Protein AF-A0A1B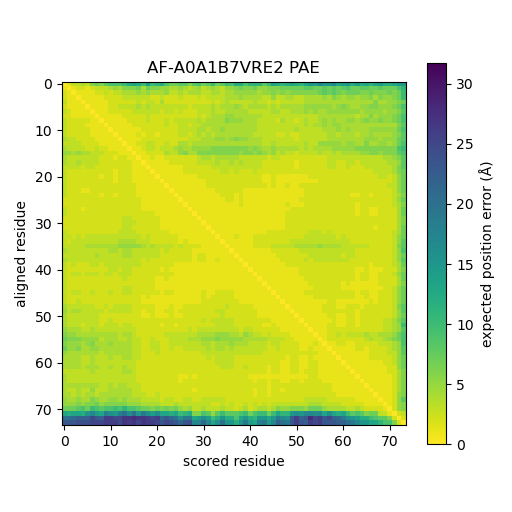7VRE2-F1 (afdb_monomer)

Nearest PDB structures (foldseek):
  3ro2-assembly1_A  TM=9.203E-01  e=2.084E-03  Mus musculus
  3sf4-assembly1_A  TM=9.267E-01  e=2.206E-03  Homo sapiens
  2n8i-assembly1_A  TM=9.573E-01  e=4.637E-03  synthetic construct
  4a1s-assembly1_B  TM=9.325E-01  e=4.910E-03  Drosophila melanogaster
  3sf4-assembly3_C  TM=9.268E-01  e=3.907E-03  Homo sapiens

Foldseek 3Di:
DLVVLVVQQVVCVVVVPLVSNLVSLQVNLVVCVVVVVLVSSLVSLVVSQVSCVVVVPVVSNVSSVVSNVVSPND

InterPro domains:
  IPR011990 Tetratricopeptide-like helical domain superfamily [G3DSA:1.25.40.10] (1-71)
  IPR011990 Tetratricopeptide-like helical domain superfamily [SSF48452] (1-67)
  IPR019734 Tetratricopeptide repeat [PS50005] (22-55)
  IPR019734 Tetratricopeptide repeat [SM00028] (22-55)

Mean predicted aligned error: 3.17 Å

Radius of gyration: 11.6 Å; Cα contacts (8 Å, |Δi|>4): 79; chains: 1; bounding box: 28×18×35 Å

Structure (mmCIF, N/CA/C/O backbone):
data_AF-A0A1B7VRE2-F1
#
_entry.id   AF-A0A1B7VRE2-F1
#
loop_
_atom_site.group_PDB
_atom_site.id
_atom_site.type_symbol
_atom_site.label_atom_id
_atom_site.label_alt_id
_atom_site.label_comp_id
_atom_site.label_asym_id
_atom_site.label_entity_id
_atom_site.label_seq_id
_atom_site.pdbx_PDB_ins_code
_atom_site.Cartn_x
_atom_site.Cartn_y
_atom_site.Cartn_z
_atom_site.occupancy
_atom_site.B_iso_or_equiv
_atom_site.auth_seq_id
_atom_site.auth_comp_id
_atom_site.auth_asym_id
_atom_site.auth_atom_id
_atom_site.pdbx_PDB_model_num
ATOM 1 N N . ALA A 1 1 ? -14.045 4.744 -5.176 1.00 76.50 1 ALA A N 1
ATOM 2 C CA . ALA A 1 1 ? -12.571 4.628 -5.250 1.00 76.50 1 ALA A CA 1
ATOM 3 C C . ALA A 1 1 ? -12.132 3.167 -5.149 1.0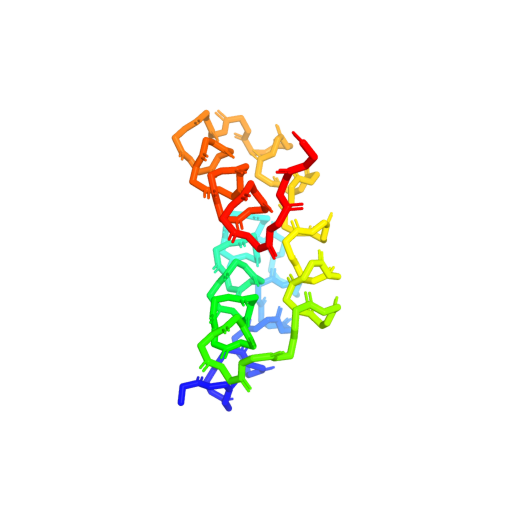0 76.50 1 ALA A C 1
ATOM 5 O O . ALA A 1 1 ? -11.541 2.673 -6.098 1.00 76.50 1 ALA A O 1
ATOM 6 N N . LEU A 1 2 ? -12.500 2.462 -4.070 1.00 87.56 2 LEU A N 1
ATOM 7 C CA . LEU A 1 2 ? -12.209 1.033 -3.855 1.00 87.56 2 LEU A CA 1
ATOM 8 C C . LEU A 1 2 ? -12.533 0.121 -5.051 1.00 87.56 2 LEU A C 1
ATOM 10 O O . LEU A 1 2 ? -11.686 -0.675 -5.440 1.00 87.56 2 LEU A O 1
ATOM 14 N N . ASP A 1 3 ? -13.702 0.274 -5.678 1.00 88.06 3 ASP A N 1
ATOM 15 C CA . ASP A 1 3 ? -14.106 -0.584 -6.806 1.00 88.06 3 ASP A CA 1
ATOM 16 C C . ASP A 1 3 ? -13.170 -0.496 -8.016 1.00 88.06 3 ASP A C 1
ATOM 18 O O . ASP A 1 3 ? -12.954 -1.496 -8.697 1.00 88.06 3 ASP A O 1
ATOM 22 N N . TYR A 1 4 ? -12.584 0.677 -8.276 1.00 88.88 4 TYR A N 1
ATOM 23 C CA . TYR A 1 4 ? -11.614 0.847 -9.360 1.00 88.88 4 TYR A CA 1
ATOM 24 C C . TYR A 1 4 ? -10.278 0.189 -9.015 1.00 88.88 4 TYR A C 1
ATOM 26 O O . TYR A 1 4 ? -9.689 -0.484 -9.857 1.00 88.88 4 TYR A O 1
ATOM 34 N N . TYR A 1 5 ? -9.826 0.315 -7.766 1.00 90.00 5 TYR A N 1
ATOM 35 C CA . TYR A 1 5 ? -8.589 -0.322 -7.319 1.00 90.00 5 TYR A CA 1
ATOM 36 C C . TYR A 1 5 ? -8.703 -1.850 -7.284 1.00 90.00 5 TYR A C 1
ATOM 38 O O . TYR A 1 5 ? -7.790 -2.538 -7.730 1.00 90.00 5 TYR A O 1
ATOM 46 N N . ASN A 1 6 ? -9.846 -2.393 -6.858 1.00 89.56 6 ASN A N 1
ATOM 47 C CA . ASN A 1 6 ? -10.095 -3.837 -6.885 1.00 89.56 6 ASN A CA 1
ATOM 48 C C . ASN A 1 6 ? -10.139 -4.411 -8.311 1.00 89.56 6 ASN A C 1
ATOM 50 O O . ASN A 1 6 ? -9.793 -5.574 -8.502 1.00 89.56 6 ASN A O 1
ATOM 54 N N . GLN A 1 7 ? -10.527 -3.612 -9.311 1.00 92.19 7 GLN A N 1
ATOM 55 C CA . GLN A 1 7 ? -10.460 -3.999 -10.725 1.00 92.19 7 GLN A CA 1
ATOM 56 C C . GLN A 1 7 ? -9.050 -3.866 -11.314 1.00 92.19 7 GLN A C 1
ATOM 58 O O . GLN A 1 7 ? -8.650 -4.697 -12.125 1.00 92.19 7 GLN A O 1
ATOM 63 N N . ALA A 1 8 ? -8.285 -2.853 -10.901 1.00 90.19 8 ALA A N 1
ATOM 64 C CA . ALA A 1 8 ? -6.923 -2.626 -11.383 1.00 90.19 8 ALA A CA 1
ATOM 65 C C . ALA A 1 8 ? -5.917 -3.648 -10.826 1.00 90.19 8 ALA A C 1
ATOM 67 O O . ALA A 1 8 ? -5.025 -4.101 -11.541 1.00 90.19 8 ALA A O 1
ATOM 68 N N . LEU A 1 9 ? -6.083 -4.058 -9.565 1.00 91.38 9 LEU A N 1
ATOM 69 C CA . LEU A 1 9 ? -5.174 -4.973 -8.875 1.00 91.38 9 LEU A CA 1
ATOM 70 C C . LEU A 1 9 ? -4.915 -6.303 -9.619 1.00 91.38 9 LEU A C 1
ATOM 72 O O . LEU A 1 9 ? -3.748 -6.658 -9.795 1.00 91.38 9 LEU A O 1
ATOM 76 N N . PRO A 1 10 ? -5.933 -7.052 -10.097 1.00 92.94 10 PRO A N 1
ATOM 77 C CA . PRO A 1 10 ? -5.694 -8.277 -10.861 1.00 92.94 10 PRO A CA 1
ATOM 78 C C . PRO A 1 10 ? -5.025 -8.019 -12.217 1.00 92.94 10 PRO A C 1
ATOM 80 O O . PRO A 1 10 ? -4.309 -8.892 -12.701 1.00 92.94 10 PRO A O 1
ATOM 83 N N . ILE A 1 11 ? -5.213 -6.837 -12.818 1.00 93.38 11 ILE A N 1
ATOM 84 C CA . ILE A 1 11 ? -4.564 -6.475 -14.084 1.00 93.38 11 ILE A CA 1
ATOM 85 C C . ILE A 1 11 ? -3.061 -6.321 -13.856 1.00 93.38 11 ILE A C 1
ATOM 87 O O . ILE A 1 11 ? -2.288 -6.994 -14.533 1.00 93.38 11 ILE A O 1
ATOM 91 N N . TYR A 1 12 ? -2.650 -5.524 -12.863 1.00 93.19 12 TYR A N 1
ATOM 92 C CA . TYR A 1 12 ? -1.235 -5.335 -12.524 1.00 93.19 12 TYR A CA 1
ATOM 93 C C . TYR A 1 12 ? -0.543 -6.650 -12.147 1.00 93.19 12 TYR A C 1
ATOM 95 O O . TYR A 1 12 ? 0.541 -6.937 -12.654 1.00 93.19 12 TYR A O 1
ATOM 103 N N . ARG A 1 13 ? -1.223 -7.513 -11.378 1.00 90.69 13 ARG A N 1
ATOM 104 C CA . ARG A 1 13 ? -0.750 -8.875 -11.076 1.00 90.69 13 ARG A CA 1
ATOM 105 C C . ARG A 1 13 ? -0.569 -9.728 -12.326 1.00 90.69 13 ARG A C 1
ATOM 107 O O . ARG A 1 13 ? 0.429 -10.428 -12.453 1.00 90.69 13 ARG A O 1
ATOM 114 N N . SER A 1 14 ? -1.529 -9.678 -13.249 1.00 92.56 14 SER A N 1
ATOM 115 C CA . SER A 1 14 ? -1.483 -10.472 -14.479 1.00 92.56 14 SER A CA 1
ATOM 116 C C . SER A 1 14 ? -0.368 -10.033 -15.424 1.00 92.56 14 SER A C 1
ATOM 118 O O . SER A 1 14 ? 0.138 -10.870 -16.169 1.00 92.56 14 SER A O 1
ATOM 120 N N . VAL A 1 15 ? -0.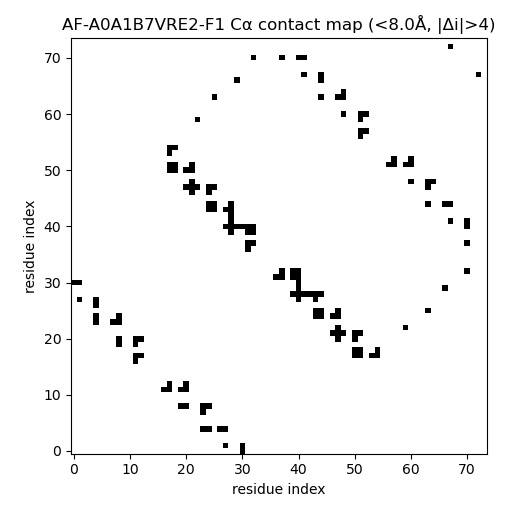014 -8.746 -15.436 1.00 93.25 15 VAL A N 1
ATOM 121 C CA . VAL A 1 15 ? 1.058 -8.217 -16.295 1.00 93.25 15 VAL A CA 1
ATOM 122 C C . VAL A 1 15 ? 2.417 -8.155 -15.590 1.00 93.25 15 VAL A C 1
ATOM 124 O O . VAL A 1 15 ? 3.409 -7.819 -16.230 1.00 93.25 15 VAL A O 1
ATOM 127 N N . GLY A 1 16 ? 2.479 -8.497 -14.297 1.00 91.62 16 GLY A N 1
ATOM 128 C CA . GLY A 1 16 ? 3.706 -8.472 -13.496 1.00 91.62 16 GLY A CA 1
ATOM 129 C C . GLY A 1 16 ? 4.208 -7.063 -13.163 1.00 91.62 16 GLY A C 1
ATOM 130 O O . GLY A 1 16 ? 5.399 -6.883 -12.916 1.00 91.62 16 GLY A O 1
ATOM 131 N N . ASP A 1 17 ? 3.328 -6.060 -13.174 1.00 94.31 17 ASP A N 1
ATOM 132 C CA . ASP A 1 17 ? 3.678 -4.682 -12.825 1.00 94.31 17 ASP A CA 1
ATOM 133 C C . ASP A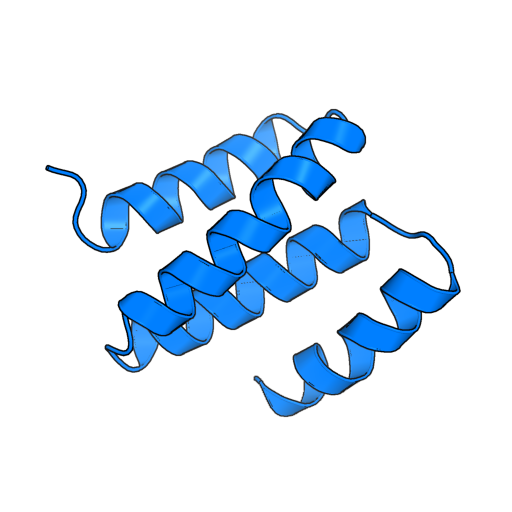 1 17 ? 3.600 -4.478 -11.307 1.00 94.31 17 ASP A C 1
ATOM 135 O O . ASP A 1 17 ? 2.581 -4.064 -10.748 1.00 94.31 17 ASP A O 1
ATOM 139 N N . SER A 1 18 ? 4.716 -4.767 -10.639 1.00 93.44 18 SER A N 1
ATOM 140 C CA . SER A 1 18 ? 4.861 -4.606 -9.190 1.00 93.44 18 SER A CA 1
ATOM 141 C C . SER A 1 18 ? 4.708 -3.153 -8.723 1.00 93.44 18 SER A C 1
ATOM 143 O O . SER A 1 18 ? 4.311 -2.930 -7.580 1.00 93.44 18 SER A O 1
ATOM 145 N N . SER A 1 19 ? 5.001 -2.159 -9.574 1.00 93.75 19 SER A N 1
ATOM 146 C CA . SER A 1 19 ? 4.865 -0.738 -9.222 1.00 93.75 19 SER A CA 1
ATOM 147 C C . SER A 1 19 ? 3.394 -0.329 -9.210 1.00 93.75 19 SER A C 1
ATOM 149 O O . SER A 1 19 ? 2.904 0.216 -8.215 1.00 93.75 19 SER A O 1
ATOM 151 N N . GLY A 1 20 ? 2.660 -0.682 -10.269 1.00 94.31 20 GLY A N 1
ATOM 152 C CA . GLY A 1 20 ? 1.217 -0.478 -10.359 1.00 94.31 20 GLY A CA 1
ATOM 153 C C . GLY A 1 20 ? 0.443 -1.252 -9.288 1.00 94.31 20 GLY A C 1
ATOM 154 O O . GLY A 1 20 ? -0.498 -0.718 -8.689 1.00 94.31 20 GLY A O 1
ATOM 155 N N . GLU A 1 21 ? 0.874 -2.477 -8.969 1.00 95.88 21 GLU A N 1
ATOM 156 C CA . GLU A 1 21 ? 0.290 -3.268 -7.883 1.00 95.88 21 GLU A CA 1
ATOM 157 C C . GLU A 1 21 ? 0.509 -2.597 -6.518 1.00 95.88 21 GLU A C 1
ATOM 159 O O . GLU A 1 21 ? -0.456 -2.391 -5.776 1.00 95.88 21 GLU A O 1
ATOM 164 N N . ALA A 1 22 ? 1.746 -2.193 -6.206 1.00 96.44 22 ALA A N 1
ATOM 165 C CA . ALA A 1 22 ? 2.077 -1.521 -4.950 1.00 96.44 22 ALA A CA 1
ATOM 166 C C . ALA A 1 22 ? 1.290 -0.215 -4.767 1.00 96.44 22 ALA A C 1
ATOM 168 O O . ALA A 1 22 ? 0.707 0.012 -3.705 1.00 96.44 22 ALA A O 1
ATOM 169 N N . GLY A 1 23 ? 1.220 0.621 -5.808 1.00 95.69 23 GLY A N 1
ATOM 170 C CA . GLY A 1 23 ? 0.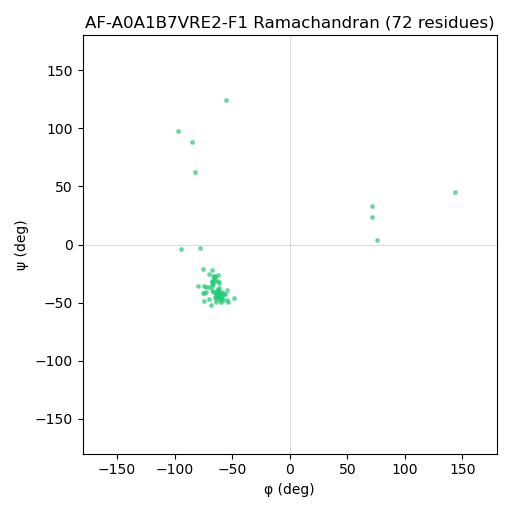460 1.872 -5.774 1.00 95.69 23 GLY A CA 1
ATOM 171 C C . GLY A 1 23 ? -1.034 1.638 -5.543 1.00 95.69 23 GLY A C 1
ATOM 172 O O . GLY A 1 23 ? -1.662 2.325 -4.736 1.00 95.69 23 GLY A O 1
ATOM 173 N N . THR A 1 24 ? -1.601 0.616 -6.188 1.00 96.50 24 THR A N 1
ATOM 174 C CA . THR A 1 24 ? -3.008 0.232 -6.010 1.00 96.50 24 THR A CA 1
ATOM 175 C C . THR A 1 24 ? -3.287 -0.233 -4.581 1.00 96.50 24 THR A C 1
ATOM 177 O O . THR A 1 24 ? -4.243 0.233 -3.962 1.00 96.50 24 THR A O 1
ATOM 180 N N . LEU A 1 25 ? -2.437 -1.101 -4.025 1.00 96.81 25 LEU A N 1
ATOM 181 C CA . LEU A 1 25 ? -2.551 -1.576 -2.643 1.00 96.81 25 LEU A CA 1
ATOM 182 C C . LEU A 1 25 ? -2.414 -0.432 -1.633 1.00 96.81 25 LEU A C 1
ATOM 184 O O . LEU A 1 25 ? -3.214 -0.349 -0.703 1.00 96.81 25 LEU A O 1
ATOM 188 N N . ASN A 1 26 ? -1.469 0.488 -1.844 1.00 96.38 26 ASN A N 1
ATOM 189 C CA . ASN A 1 26 ? -1.327 1.680 -1.010 1.00 96.38 26 ASN A CA 1
ATOM 190 C C . ASN A 1 26 ? -2.602 2.537 -1.033 1.00 96.38 26 ASN A C 1
ATOM 192 O O . ASN A 1 26 ? -3.100 2.937 0.015 1.00 96.38 26 ASN A O 1
ATOM 196 N N . ASN A 1 27 ? -3.194 2.758 -2.206 1.00 96.38 27 ASN A N 1
ATOM 197 C CA . ASN A 1 27 ? -4.424 3.540 -2.308 1.00 96.38 27 ASN A CA 1
ATOM 198 C C . ASN A 1 27 ? -5.629 2.843 -1.655 1.00 96.38 27 ASN A C 1
ATOM 200 O O . ASN A 1 27 ? -6.472 3.510 -1.057 1.00 96.38 27 ASN A O 1
ATOM 204 N N . ILE A 1 28 ? -5.717 1.512 -1.728 1.00 96.56 28 ILE A N 1
ATOM 205 C CA . ILE A 1 28 ? -6.735 0.745 -0.993 1.00 96.56 28 ILE A CA 1
ATOM 206 C C . ILE A 1 28 ? -6.527 0.903 0.518 1.00 96.56 28 ILE A C 1
ATOM 208 O O . ILE A 1 28 ? -7.490 1.167 1.241 1.00 96.56 28 ILE A O 1
ATOM 212 N N . GLY A 1 29 ? -5.280 0.791 0.984 1.00 96.31 29 GLY A N 1
ATOM 213 C CA . GLY A 1 29 ? -4.920 1.018 2.381 1.00 96.31 29 GLY A CA 1
ATOM 214 C C . GLY A 1 29 ? -5.332 2.408 2.863 1.00 96.31 29 GLY A C 1
ATOM 215 O O . GLY A 1 29 ? -5.944 2.535 3.923 1.00 96.31 29 GLY A O 1
ATOM 216 N N . PHE A 1 30 ? -5.109 3.432 2.039 1.00 95.81 30 PHE A N 1
ATOM 217 C CA . PHE A 1 30 ? -5.515 4.806 2.326 1.00 95.81 30 PHE A CA 1
ATOM 218 C C . PHE A 1 30 ? -7.029 4.950 2.472 1.00 95.81 30 PHE A C 1
ATOM 220 O O . PHE A 1 30 ? -7.498 5.519 3.454 1.00 95.81 30 PHE A O 1
ATOM 227 N N . VAL A 1 31 ? -7.812 4.355 1.567 1.00 96.00 31 VAL A N 1
ATOM 228 C CA . VAL A 1 31 ? -9.277 4.392 1.683 1.00 96.00 31 VAL A CA 1
ATOM 229 C C . VAL A 1 31 ? -9.751 3.721 2.978 1.00 96.00 31 VAL A C 1
ATOM 231 O O . VAL A 1 31 ? -10.624 4.258 3.650 1.00 96.00 31 VAL A O 1
ATOM 234 N N . TYR A 1 32 ? -9.173 2.583 3.375 1.00 96.00 32 TYR A N 1
ATOM 235 C CA . TYR A 1 32 ? -9.528 1.957 4.655 1.00 96.00 32 TYR A CA 1
ATOM 236 C C . TYR A 1 32 ? -9.081 2.776 5.869 1.00 96.00 32 TYR A C 1
ATOM 238 O O . TYR A 1 32 ? -9.782 2.785 6.881 1.00 96.00 32 TYR A O 1
ATOM 246 N N . SER A 1 33 ? -7.956 3.488 5.769 1.00 94.88 33 SER A N 1
ATOM 247 C CA . SER A 1 33 ? -7.506 4.432 6.795 1.00 94.88 33 SER A CA 1
ATOM 248 C C . SER A 1 33 ? -8.537 5.543 7.002 1.00 94.88 33 SER A C 1
ATOM 250 O O . SER A 1 33 ? -8.944 5.788 8.137 1.00 94.88 33 SER A O 1
ATOM 252 N N . ASP A 1 34 ? -9.017 6.149 5.912 1.00 94.31 34 ASP A N 1
ATOM 253 C CA . ASP A 1 34 ? -10.056 7.190 5.927 1.00 94.31 34 ASP A CA 1
ATOM 254 C C . ASP A 1 34 ? -11.395 6.684 6.485 1.00 94.31 34 ASP A C 1
ATOM 256 O O . ASP A 1 34 ? -12.129 7.431 7.132 1.00 94.31 34 ASP A O 1
ATOM 260 N N . LEU A 1 35 ? -11.707 5.400 6.291 1.00 95.00 35 LEU A N 1
ATOM 261 C CA . LEU A 1 35 ? -12.889 4.750 6.866 1.00 95.00 35 LEU A CA 1
ATOM 262 C C . LEU A 1 35 ? -12.725 4.383 8.354 1.00 95.00 35 LEU A C 1
ATOM 264 O O . LEU A 1 35 ? -13.659 3.866 8.966 1.00 95.00 35 LEU A O 1
ATOM 268 N N . GLY A 1 36 ? -11.550 4.617 8.948 1.00 94.44 36 GLY A N 1
ATOM 269 C CA . GLY A 1 36 ? -11.229 4.227 10.324 1.00 94.44 36 GLY A CA 1
ATOM 270 C C . GLY A 1 36 ? -10.935 2.732 10.498 1.00 94.44 36 GLY A C 1
ATO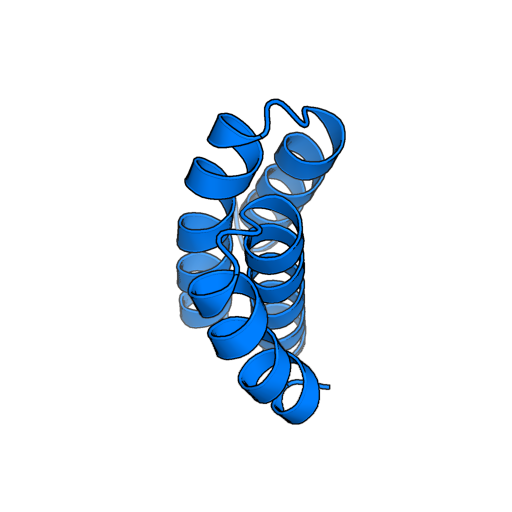M 271 O O . GLY A 1 36 ? -10.680 2.274 11.614 1.00 94.44 36 GLY A O 1
ATOM 272 N N . GLU A 1 37 ? -10.910 1.960 9.411 1.00 95.94 37 GLU A N 1
ATOM 273 C CA . GLU A 1 37 ? -10.621 0.526 9.393 1.00 95.94 37 GLU A CA 1
ATOM 274 C C . GLU A 1 37 ? -9.107 0.261 9.406 1.00 95.94 37 GLU A C 1
ATOM 276 O O . GLU A 1 37 ? -8.528 -0.320 8.485 1.00 95.94 37 GLU A O 1
ATOM 281 N N . LYS A 1 38 ? -8.449 0.690 10.485 1.00 94.25 38 LYS A N 1
ATOM 282 C CA . LYS A 1 38 ? -6.982 0.706 10.606 1.00 94.25 38 LYS A CA 1
ATOM 283 C C . LYS A 1 38 ? -6.312 -0.643 10.352 1.00 94.25 38 LYS A C 1
ATOM 285 O O . LYS A 1 38 ? -5.258 -0.682 9.727 1.00 94.25 38 LYS A O 1
ATOM 290 N N . GLN A 1 39 ? -6.916 -1.741 10.813 1.00 94.94 39 GLN A N 1
ATOM 291 C CA . GLN A 1 39 ? -6.352 -3.077 10.610 1.00 94.94 39 GLN A CA 1
ATOM 292 C C . GLN A 1 39 ? -6.332 -3.453 9.126 1.00 94.94 39 GLN A C 1
ATOM 294 O O . GLN A 1 39 ? -5.301 -3.884 8.623 1.00 94.94 39 GLN A O 1
ATOM 299 N N . LYS A 1 40 ? -7.433 -3.205 8.401 1.00 95.56 40 LYS A N 1
ATOM 300 C CA . LYS A 1 40 ? -7.475 -3.445 6.955 1.00 95.56 40 LYS A CA 1
ATOM 301 C C . LYS A 1 40 ? -6.465 -2.561 6.235 1.00 95.56 40 LYS A C 1
ATOM 303 O O . LYS A 1 40 ? -5.728 -3.053 5.390 1.00 95.56 40 LYS A O 1
ATOM 308 N N . ALA A 1 41 ? -6.393 -1.279 6.592 1.00 96.44 41 ALA A N 1
ATOM 309 C CA . ALA A 1 41 ? -5.420 -0.356 6.014 1.00 96.44 41 ALA A CA 1
ATOM 310 C C . ALA A 1 41 ? -3.979 -0.875 6.160 1.00 96.44 41 ALA A C 1
ATOM 312 O O . ALA A 1 41 ? -3.239 -0.942 5.178 1.00 96.44 41 ALA A O 1
ATOM 313 N N . LEU A 1 42 ? -3.623 -1.324 7.367 1.00 96.25 42 LEU A N 1
ATOM 314 C CA . LEU A 1 42 ? -2.319 -1.904 7.673 1.00 96.25 42 LEU A CA 1
ATOM 315 C C . LEU A 1 42 ? -2.033 -3.164 6.841 1.00 96.25 42 LEU A C 1
ATOM 317 O O . LEU A 1 42 ? -0.928 -3.309 6.317 1.00 96.25 42 LEU A O 1
ATOM 321 N N . ASP A 1 43 ? -3.018 -4.046 6.671 1.00 96.75 43 ASP A N 1
ATOM 322 C CA . ASP A 1 43 ? -2.874 -5.267 5.872 1.00 96.75 43 ASP A CA 1
ATOM 323 C C . ASP A 1 43 ? -2.556 -4.955 4.397 1.00 96.75 43 ASP A C 1
ATOM 325 O O . ASP A 1 43 ? -1.750 -5.648 3.772 1.00 96.75 43 ASP A O 1
ATOM 329 N N . TYR A 1 44 ? -3.152 -3.901 3.830 1.00 97.25 44 TYR A N 1
ATOM 330 C CA . TYR A 1 44 ? -2.874 -3.476 2.454 1.00 97.25 44 TYR A CA 1
ATOM 331 C C . TYR A 1 44 ? -1.520 -2.776 2.312 1.00 97.25 44 TYR A C 1
ATOM 333 O O . TYR A 1 44 ? -0.778 -3.076 1.375 1.00 97.25 44 TYR A O 1
ATOM 341 N N . TYR A 1 45 ? -1.143 -1.907 3.254 1.00 96.94 45 TYR A N 1
ATOM 342 C CA . TYR A 1 45 ? 0.185 -1.286 3.243 1.00 96.94 45 TYR A CA 1
ATOM 343 C C . TYR A 1 45 ? 1.310 -2.322 3.378 1.00 96.94 45 TYR A C 1
ATOM 345 O O . TYR A 1 45 ? 2.310 -2.244 2.665 1.00 96.94 45 TYR A O 1
ATOM 353 N N . ASN A 1 46 ? 1.123 -3.346 4.217 1.00 96.38 46 ASN A N 1
ATOM 354 C CA . ASN A 1 46 ? 2.084 -4.442 4.366 1.00 96.38 46 ASN A CA 1
ATOM 355 C C . ASN A 1 46 ? 2.219 -5.305 3.103 1.00 96.38 46 ASN A C 1
ATOM 357 O O . ASN A 1 46 ? 3.294 -5.852 2.863 1.00 96.38 46 ASN A O 1
ATOM 361 N N . GLN A 1 47 ? 1.171 -5.416 2.282 1.00 96.56 47 GLN A N 1
ATOM 362 C CA . GLN A 1 47 ? 1.263 -6.060 0.966 1.00 96.56 47 GLN A CA 1
ATOM 363 C C . GLN A 1 47 ? 1.990 -5.176 -0.058 1.00 96.56 47 GLN A C 1
ATOM 365 O O . GLN A 1 47 ? 2.740 -5.692 -0.883 1.00 96.56 47 GLN A O 1
ATOM 370 N N . ALA A 1 48 ? 1.807 -3.852 -0.001 1.00 96.75 48 ALA A N 1
ATOM 371 C CA . ALA A 1 48 ? 2.448 -2.909 -0.920 1.00 96.75 48 ALA A CA 1
ATOM 372 C C . ALA A 1 48 ? 3.967 -2.780 -0.688 1.00 96.75 48 ALA A C 1
ATOM 374 O O . ALA A 1 48 ? 4.740 -2.653 -1.638 1.00 96.75 48 ALA A O 1
ATOM 375 N N . LEU A 1 49 ? 4.406 -2.837 0.574 1.00 95.75 49 LEU A N 1
ATOM 376 C CA . LEU A 1 49 ? 5.795 -2.603 0.977 1.00 95.75 49 LEU A CA 1
ATOM 377 C C . LEU A 1 49 ? 6.843 -3.535 0.320 1.00 95.75 49 LEU A C 1
ATOM 379 O O . LEU A 1 49 ? 7.856 -3.034 -0.166 1.00 95.75 49 LEU A O 1
ATOM 383 N N . PRO A 1 50 ? 6.675 -4.872 0.265 1.00 96.81 50 PRO A N 1
ATOM 384 C CA . PRO A 1 50 ? 7.641 -5.732 -0.422 1.00 96.81 50 PRO A CA 1
ATOM 385 C C . PRO A 1 50 ? 7.673 -5.495 -1.937 1.00 96.81 50 PRO A C 1
ATOM 387 O O . PRO A 1 50 ? 8.735 -5.618 -2.545 1.00 96.81 50 PRO A O 1
ATOM 390 N N . LEU A 1 51 ? 6.542 -5.124 -2.545 1.00 95.94 51 LEU A N 1
ATOM 391 C CA . LEU A 1 51 ? 6.451 -4.870 -3.983 1.00 95.94 51 LEU A CA 1
ATOM 392 C C . LEU A 1 51 ? 7.204 -3.597 -4.368 1.00 95.94 51 LEU A C 1
ATOM 394 O O . LEU A 1 51 ? 8.026 -3.627 -5.281 1.00 95.94 51 LEU A O 1
ATOM 398 N N . ILE A 1 52 ? 6.998 -2.502 -3.630 1.00 96.31 52 ILE A N 1
ATOM 399 C CA . ILE A 1 52 ? 7.689 -1.239 -3.915 1.00 96.31 52 ILE A CA 1
ATOM 400 C C . ILE A 1 52 ? 9.203 -1.346 -3.670 1.00 96.31 52 ILE A C 1
ATOM 402 O O . ILE A 1 52 ? 10.000 -0.798 -4.431 1.00 96.31 52 ILE A O 1
ATOM 406 N N . ARG A 1 53 ? 9.612 -2.147 -2.673 1.00 95.00 53 ARG A N 1
ATOM 407 C CA . ARG A 1 53 ? 11.020 -2.490 -2.426 1.00 95.00 53 ARG A CA 1
ATOM 408 C C . ARG A 1 53 ? 11.634 -3.283 -3.571 1.00 95.00 53 ARG A C 1
ATOM 410 O O . ARG A 1 53 ? 12.769 -3.014 -3.947 1.00 95.00 53 ARG A O 1
ATOM 417 N N . ALA A 1 54 ? 10.895 -4.238 -4.137 1.00 94.75 54 ALA A N 1
ATOM 418 C CA . ALA A 1 54 ? 11.357 -5.016 -5.285 1.00 94.75 54 ALA A CA 1
ATOM 419 C C . ALA A 1 54 ? 11.537 -4.149 -6.543 1.00 94.75 54 ALA A C 1
ATOM 421 O O . ALA A 1 54 ? 12.420 -4.421 -7.352 1.00 94.75 54 ALA A O 1
ATOM 422 N N . VAL A 1 55 ? 10.729 -3.095 -6.687 1.00 93.38 55 VAL A N 1
ATOM 423 C CA . VAL A 1 55 ? 10.846 -2.104 -7.770 1.00 93.38 55 VAL A CA 1
ATOM 424 C C . VAL A 1 55 ? 12.024 -1.145 -7.546 1.00 93.38 55 VAL A C 1
ATOM 426 O O . VAL A 1 55 ? 12.520 -0.553 -8.501 1.00 93.38 55 VAL A O 1
ATOM 429 N N . GLY A 1 56 ? 12.506 -1.009 -6.306 1.00 94.56 56 GLY A N 1
ATOM 430 C CA . GLY A 1 56 ? 13.577 -0.076 -5.963 1.00 94.56 56 GLY A CA 1
ATOM 431 C C . GLY A 1 56 ? 13.126 1.386 -5.998 1.00 94.56 56 GLY A C 1
ATOM 432 O O . GLY A 1 56 ? 13.925 2.250 -6.351 1.00 94.56 56 GLY A O 1
ATOM 433 N N . ASP A 1 57 ? 11.860 1.660 -5.656 1.00 94.94 57 ASP A N 1
ATOM 434 C CA . ASP A 1 57 ? 11.310 3.017 -5.557 1.00 94.94 57 ASP A CA 1
ATOM 435 C C . ASP A 1 57 ? 11.320 3.512 -4.093 1.00 94.94 57 ASP A C 1
ATOM 437 O O . ASP A 1 57 ? 10.407 3.199 -3.317 1.00 94.94 57 ASP A O 1
ATOM 441 N N . PRO A 1 58 ? 12.332 4.304 -3.690 1.00 94.12 58 PRO A N 1
ATOM 442 C CA . PRO A 1 58 ? 12.447 4.802 -2.322 1.00 94.12 58 PRO A CA 1
ATOM 443 C C . PRO A 1 58 ? 11.377 5.845 -1.968 1.00 94.12 58 PRO A C 1
ATOM 445 O O . PRO A 1 58 ? 11.040 5.999 -0.794 1.00 94.12 58 PRO A O 1
ATOM 448 N N . SER A 1 59 ? 10.831 6.569 -2.951 1.00 95.31 59 SER A N 1
ATOM 449 C CA . SER A 1 59 ? 9.784 7.570 -2.719 1.00 95.31 59 SER A CA 1
ATOM 450 C C . SER A 1 59 ? 8.436 6.901 -2.452 1.00 95.31 59 SER A C 1
ATOM 452 O O . SER A 1 59 ? 7.713 7.293 -1.529 1.00 95.31 59 SER A O 1
ATOM 454 N N . GLY A 1 60 ? 8.123 5.851 -3.213 1.00 94.12 60 GLY A N 1
ATOM 455 C CA . GLY A 1 60 ? 6.968 4.999 -2.956 1.00 94.12 60 GLY A CA 1
ATOM 456 C C . GLY A 1 60 ? 7.073 4.271 -1.612 1.00 94.12 60 GLY A C 1
ATOM 457 O O . GLY A 1 60 ? 6.101 4.242 -0.855 1.00 94.12 60 GLY A O 1
ATOM 458 N N . GLU A 1 61 ? 8.257 3.752 -1.265 1.00 95.75 61 GLU A N 1
ATOM 459 C CA . GLU A 1 61 ? 8.500 3.130 0.045 1.00 95.75 61 GLU A CA 1
ATOM 460 C C . GLU A 1 61 ? 8.258 4.106 1.202 1.00 95.75 61 GLU A C 1
ATOM 462 O O . GLU A 1 61 ? 7.521 3.773 2.132 1.00 95.75 61 GLU A O 1
ATOM 467 N N . ALA A 1 62 ? 8.823 5.315 1.134 1.00 96.50 62 ALA A N 1
ATOM 468 C CA . ALA A 1 62 ? 8.634 6.332 2.167 1.00 96.50 62 ALA A CA 1
ATOM 469 C C . ALA A 1 62 ? 7.148 6.661 2.375 1.00 96.50 62 ALA A C 1
ATOM 471 O O . ALA A 1 62 ? 6.676 6.699 3.509 1.00 96.50 62 ALA A O 1
ATOM 472 N N . THR A 1 63 ? 6.391 6.795 1.283 1.00 96.06 63 THR A N 1
ATOM 473 C CA . THR A 1 63 ? 4.949 7.081 1.333 1.00 96.06 63 THR A CA 1
ATOM 474 C C . THR A 1 63 ? 4.172 5.982 2.067 1.00 96.06 63 THR A C 1
ATOM 476 O O . THR A 1 63 ? 3.338 6.271 2.925 1.00 96.06 63 THR A O 1
ATOM 479 N N . ILE A 1 64 ? 4.451 4.709 1.766 1.00 95.69 64 ILE A N 1
ATOM 480 C CA . ILE A 1 64 ? 3.792 3.571 2.427 1.00 95.69 64 ILE A CA 1
ATOM 481 C C . ILE A 1 64 ? 4.151 3.528 3.919 1.00 95.69 64 ILE A C 1
ATOM 483 O O . ILE A 1 64 ? 3.284 3.281 4.759 1.00 95.69 64 ILE A O 1
ATOM 487 N N . LEU A 1 65 ? 5.411 3.791 4.270 1.00 95.81 65 LEU A N 1
ATOM 488 C CA . LEU A 1 65 ? 5.860 3.814 5.664 1.00 95.81 65 LEU A CA 1
ATOM 489 C C . LEU A 1 65 ? 5.230 4.961 6.464 1.00 95.81 65 LEU A C 1
ATOM 491 O O . LEU A 1 65 ? 4.806 4.741 7.601 1.00 95.81 65 LEU A O 1
ATOM 495 N N . ASP A 1 66 ? 5.115 6.150 5.873 1.00 95.75 66 ASP A N 1
ATOM 496 C CA . ASP 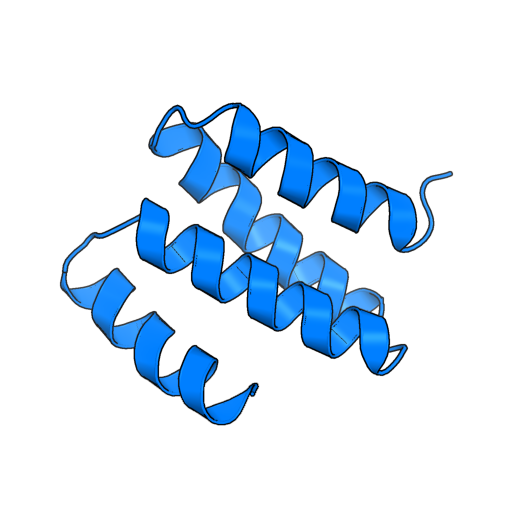A 1 66 ? 4.437 7.294 6.489 1.00 95.75 66 ASP A CA 1
ATOM 497 C C . ASP A 1 66 ? 2.961 6.984 6.753 1.00 95.75 66 ASP A C 1
ATOM 499 O O . ASP A 1 66 ? 2.449 7.255 7.843 1.00 95.75 66 ASP A O 1
ATOM 503 N N . ASN A 1 67 ? 2.297 6.323 5.805 1.00 94.31 67 ASN A N 1
ATOM 504 C CA . A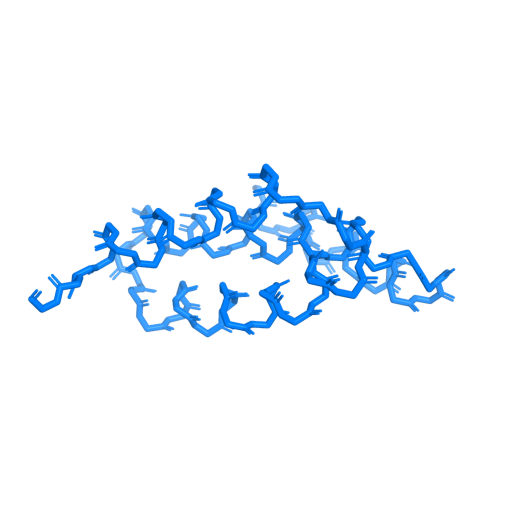SN A 1 67 ? 0.918 5.880 5.968 1.00 94.31 67 ASN A CA 1
ATOM 505 C C . ASN A 1 67 ? 0.760 4.844 7.096 1.00 94.31 67 ASN A C 1
ATOM 507 O O . ASN A 1 67 ? -0.160 4.952 7.908 1.00 94.31 67 ASN A O 1
ATOM 511 N N . ILE A 1 68 ? 1.672 3.870 7.207 1.00 94.31 68 ILE A N 1
ATOM 512 C CA . ILE A 1 68 ? 1.685 2.907 8.323 1.00 94.31 68 ILE A CA 1
ATOM 513 C C . ILE A 1 68 ? 1.893 3.632 9.658 1.00 94.31 68 ILE A C 1
ATOM 515 O O . ILE A 1 68 ? 1.186 3.361 10.631 1.00 94.31 68 ILE A O 1
ATOM 519 N N . ARG A 1 69 ? 2.833 4.582 9.714 1.00 93.62 69 ARG A N 1
ATOM 520 C CA . ARG A 1 69 ? 3.101 5.385 10.913 1.00 93.62 69 ARG A CA 1
ATOM 521 C C . ARG A 1 69 ? 1.865 6.185 11.333 1.00 93.62 69 ARG A C 1
ATOM 523 O O . ARG A 1 69 ? 1.549 6.224 12.523 1.00 93.62 69 ARG A O 1
ATOM 530 N N . ALA A 1 70 ? 1.149 6.773 10.377 1.00 91.25 70 ALA A N 1
ATOM 531 C CA . ALA A 1 70 ? -0.054 7.567 10.620 1.00 91.25 70 ALA A CA 1
ATOM 532 C C . ALA A 1 70 ? -1.227 6.747 11.191 1.00 91.25 70 ALA A C 1
ATOM 534 O O . ALA A 1 70 ? -2.047 7.286 11.936 1.00 91.25 70 ALA A O 1
ATOM 535 N N . LEU A 1 71 ? -1.298 5.439 10.916 1.00 88.62 71 LEU A N 1
ATOM 536 C CA . LEU A 1 71 ? -2.350 4.571 11.460 1.00 88.62 71 LEU A CA 1
ATOM 537 C C . LEU A 1 71 ? -2.261 4.377 12.984 1.00 88.62 71 LEU A C 1
ATOM 539 O O . LEU A 1 71 ? -3.279 4.083 13.625 1.00 88.62 71 LEU A O 1
ATOM 543 N N . GLY A 1 72 ? -1.088 4.596 13.582 1.00 74.00 72 GLY A N 1
ATOM 544 C CA . GLY A 1 72 ? -0.889 4.510 15.030 1.00 74.00 72 GLY A CA 1
ATOM 545 C C . GLY A 1 72 ? 0.466 3.943 15.432 1.00 74.00 72 GLY A C 1
ATOM 546 O O . GLY A 1 72 ? 0.515 3.074 16.298 1.00 74.00 72 GLY A O 1
ATOM 547 N N . GLY A 1 73 ? 1.548 4.402 14.798 1.00 62.62 73 GLY A N 1
ATOM 548 C CA . GLY A 1 73 ? 2.904 4.064 15.225 1.00 62.62 73 GLY A CA 1
ATOM 549 C C . GLY A 1 73 ? 3.129 4.421 16.699 1.00 62.62 73 GLY A C 1
ATOM 550 O O . GLY A 1 73 ? 2.887 5.559 17.095 1.00 62.62 73 GLY A O 1
ATOM 551 N N . PHE A 1 74 ? 3.543 3.398 17.449 1.00 51.47 74 PHE A N 1
ATOM 552 C CA . PHE A 1 74 ? 3.962 3.348 18.855 1.00 51.47 74 PHE A CA 1
ATOM 553 C C . PHE A 1 74 ? 4.812 4.536 19.323 1.00 51.47 74 PHE A C 1
ATOM 555 O O . PHE A 1 74 ? 5.676 4.995 1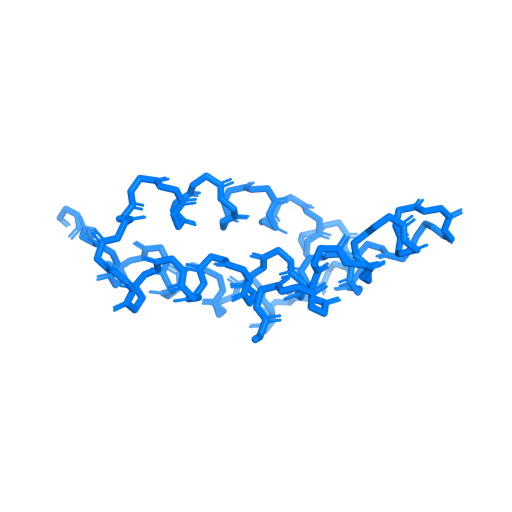8.538 1.00 51.47 74 PHE A O 1
#

Secondary structure (DSSP, 8-state):
-HHHHHHHHHHHHHHT-HHHHHHHHHHHHHHHHHTT-HHHHHHHHHHHHHHHHHHT-HHHHHHHHHHHHHHH--

Sequence (74 aa):
ALDYYNQALPIYRSVGDSSGEAGTLNNIGFVYSDLGEKQKALDYYNQALPLIRAVGDPSGEATILDNIRALGGF

Organism: NCBI:txid1710894

pLDDT: mean 92.86, std 7.17, range [51.47, 97.25]

Solvent-accessible surface area (backbone atoms only — not comparable to full-atom values): 3896 Å² total; per-residue (Å²): 114,65,71,58,40,67,59,47,41,61,52,23,60,72,72,68,36,42,57,60,31,17,54,37,29,36,52,48,12,49,53,28,44,78,70,67,40,45,68,61,12,46,58,26,31,62,60,14,48,62,32,22,57,74,69,67,40,67,69,60,40,51,53,44,52,52,53,52,42,71,72,66,59,129